Protein AF-K9V740-F1 (afdb_monomer)

Secondary structure (DSSP, 8-state):
-PPPPTTHHHHHHHHHHTTPEEEESSEEEEETTEEEEESEEEEEEETTTTEEEEEEEEE----SS-HHHHHHHHHHHHHHHHHHHHHH-TTEEEEEEEEHHHIIIIITSHHHHHHHHHHT-EEEEEETTTTEEEEEE-

Radius of gyration: 14.5 Å; Cα contacts (8 Å, |Δi|>4): 230; chains: 1; bounding box: 31×37×38 Å

Mean predicted aligned error: 3.29 Å

Sequence (138 aa):
MPAKDIYHDAVKNALIKDGWIITADPYPIKYEEIKLFADMAGEKTIAANKQEKQIVVEVKSFLSRSPMRDFETALGQYLIYKAFLSVEHPEQELYLAIIQKIYDDFFQKVAIQFILVKYQVSLIIVDLDKEEIIQWTS

Solvent-accessible surface area (backbone atoms only — not comparable to full-atom values): 7742 Å² total; per-residue (Å²): 131,82,82,77,51,93,53,44,65,43,53,52,47,10,41,44,73,74,60,35,46,77,77,33,77,64,25,78,47,66,50,94,94,49,75,49,70,40,56,25,26,33,38,36,73,41,84,94,74,71,46,74,46,40,37,36,38,37,63,52,76,66,80,60,99,44,57,65,60,47,44,56,51,51,51,53,52,50,54,54,51,50,55,40,33,58,73,77,39,66,78,48,47,64,30,43,33,33,45,44,69,55,41,68,76,49,48,66,39,67,75,46,43,52,50,33,64,76,68,62,53,22,36,34,30,26,40,75,93,75,29,35,69,76,46,76,49,111

Foldseek 3Di:
DDDDDPCLVLLVLQCVVVPKDWPDQFDWQDDDPDIDTARTKTWDQDPVPRDIQIETEHEDECPDPDSVVSVVVVVVVQLVSQVSCCPPPVRYHYEYEYEQVCCVVPCPDPVNVVVCVVSVHWYFYAHSVVSHTPDIDD

pLDDT: mean 95.13, std 6.94, range [62.0, 98.62]

Nearest PDB structures (foldseek):
  2inb-assembly1_A-2  TM=9.458E-01  e=7.270E-15  Nostoc punctiforme PCC 73102
  2okf-assembly1_B  TM=9.432E-01  e=1.594E-14  Trichormus variabilis
  2e87-assembly1_A  TM=3.949E-01  e=7.016E-02  Pyrococcus horikoshii OT3
  2bku-assembly2_C  TM=4.986E-01  e=1.248E+00  Canis lupus familiaris
  7l5e-assembly1_A  TM=4.172E-01  e=1.026E+00  Homo sapiens

Structure (mmCIF, N/CA/C/O backbone):
data_AF-K9V740-F1
#
_entry.id   AF-K9V740-F1
#
loop_
_atom_site.group_PDB
_atom_site.id
_atom_site.type_symbol
_atom_site.label_atom_id
_atom_site.label_alt_id
_atom_site.label_comp_id
_atom_site.label_asym_id
_atom_site.label_entity_id
_atom_site.label_seq_id
_atom_site.pdbx_PDB_ins_code
_atom_site.Cartn_x
_atom_site.Cartn_y
_atom_site.Cartn_z
_atom_site.occupancy
_atom_site.B_iso_or_equiv
_atom_site.auth_seq_id
_atom_site.auth_comp_id
_atom_site.auth_asym_id
_atom_site.auth_atom_id
_atom_site.pdbx_PDB_model_num
ATOM 1 N N . MET A 1 1 ? -4.958 -16.207 -12.480 1.00 62.00 1 MET A N 1
ATOM 2 C CA . MET A 1 1 ? -4.827 -14.944 -11.723 1.00 62.00 1 MET A CA 1
ATOM 3 C C . MET A 1 1 ? -4.012 -15.245 -10.475 1.00 62.00 1 MET A C 1
ATOM 5 O O . MET A 1 1 ? -4.137 -16.373 -10.001 1.00 62.00 1 MET A O 1
ATOM 9 N N . PRO A 1 2 ? -3.143 -14.333 -10.007 1.00 71.31 2 PRO A N 1
ATOM 10 C CA . PRO A 1 2 ? -2.424 -14.534 -8.753 1.00 71.31 2 PRO A CA 1
ATOM 11 C C . PRO A 1 2 ? -3.408 -14.728 -7.594 1.00 71.31 2 PRO A C 1
ATOM 13 O O . PRO A 1 2 ? -4.546 -14.260 -7.654 1.00 71.31 2 PRO A O 1
ATOM 16 N N . ALA A 1 3 ? -2.990 -15.482 -6.578 1.00 81.25 3 ALA A N 1
ATOM 17 C CA . ALA A 1 3 ? -3.779 -15.631 -5.364 1.00 81.25 3 ALA A CA 1
ATOM 18 C C . ALA A 1 3 ? -3.806 -14.289 -4.625 1.00 81.25 3 ALA A C 1
ATOM 20 O O . ALA A 1 3 ? -2.760 -13.661 -4.477 1.00 81.25 3 ALA A O 1
ATOM 21 N N . LYS A 1 4 ? -4.995 -13.874 -4.185 1.00 87.94 4 LYS A N 1
ATOM 22 C CA . LYS A 1 4 ? -5.179 -12.642 -3.416 1.00 87.94 4 LYS A CA 1
ATOM 23 C C . LYS A 1 4 ? -4.551 -12.780 -2.033 1.00 87.94 4 LYS A C 1
ATOM 25 O O . LYS A 1 4 ? -4.616 -13.857 -1.432 1.00 87.94 4 LYS A O 1
ATOM 30 N N . ASP A 1 5 ? -3.984 -11.689 -1.527 1.00 93.88 5 ASP A N 1
ATOM 31 C CA . ASP A 1 5 ? -3.634 -11.593 -0.112 1.00 93.88 5 ASP A CA 1
ATOM 32 C C . ASP A 1 5 ? -4.909 -11.707 0.746 1.00 93.88 5 ASP A C 1
ATOM 34 O O . ASP A 1 5 ? -6.006 -11.330 0.323 1.00 93.88 5 ASP A O 1
ATOM 38 N N . ILE A 1 6 ? -4.784 -12.252 1.957 1.00 94.81 6 ILE A N 1
ATOM 39 C CA . ILE A 1 6 ? -5.938 -12.501 2.827 1.00 94.81 6 ILE A CA 1
ATOM 40 C C . ILE A 1 6 ? -6.672 -11.218 3.238 1.00 94.81 6 ILE A C 1
ATOM 42 O O . ILE A 1 6 ? -7.840 -11.286 3.608 1.00 94.81 6 ILE A O 1
ATOM 46 N N . TYR A 1 7 ? -6.003 -10.062 3.181 1.00 96.81 7 TYR A N 1
ATOM 47 C CA . TYR A 1 7 ? -6.587 -8.766 3.527 1.00 96.81 7 TYR A CA 1
ATOM 48 C C . TYR A 1 7 ? -7.049 -7.965 2.307 1.00 96.81 7 TYR A C 1
ATOM 50 O O . TYR A 1 7 ? -7.456 -6.814 2.460 1.00 96.81 7 TYR A O 1
ATOM 58 N N . HIS A 1 8 ? -7.025 -8.558 1.108 1.00 97.62 8 HIS A N 1
ATOM 59 C CA . HIS A 1 8 ? -7.421 -7.893 -0.138 1.00 97.62 8 HIS A CA 1
ATOM 60 C C . HIS A 1 8 ? -8.792 -7.227 -0.037 1.00 97.62 8 HIS A C 1
ATOM 62 O O . HIS A 1 8 ? -8.927 -6.039 -0.325 1.00 97.62 8 HIS A O 1
ATOM 68 N N . ASP A 1 9 ? -9.808 -7.981 0.386 1.00 97.69 9 ASP A N 1
ATOM 69 C CA . ASP A 1 9 ? -11.185 -7.482 0.410 1.00 97.69 9 ASP A CA 1
ATOM 70 C C . ASP A 1 9 ? -11.374 -6.389 1.472 1.00 97.69 9 ASP A C 1
ATOM 72 O O . ASP A 1 9 ? -12.023 -5.384 1.195 1.00 97.69 9 ASP A O 1
ATOM 76 N N . ALA A 1 10 ? -10.719 -6.511 2.631 1.00 97.88 10 ALA A N 1
ATOM 77 C CA . ALA A 1 10 ? -10.747 -5.482 3.671 1.00 97.88 10 ALA A CA 1
ATOM 78 C C . ALA A 1 10 ? -10.123 -4.160 3.187 1.00 97.88 10 ALA A C 1
ATOM 80 O O . ALA A 1 10 ? -10.695 -3.088 3.383 1.00 97.88 10 ALA A O 1
ATOM 81 N N . VAL A 1 11 ? -8.977 -4.220 2.494 1.00 98.31 11 VAL A N 1
ATOM 82 C CA . VAL A 1 11 ? -8.340 -3.030 1.901 1.00 98.31 11 VAL A CA 1
ATOM 83 C C . VAL A 1 11 ? -9.219 -2.424 0.808 1.00 98.31 11 VAL A C 1
ATOM 85 O O . VAL A 1 11 ? -9.394 -1.205 0.754 1.00 98.31 11 VAL A O 1
ATOM 88 N N . LYS A 1 12 ? -9.813 -3.261 -0.046 1.00 98.44 12 LYS A N 1
ATOM 89 C CA . LYS A 1 12 ? -10.731 -2.816 -1.097 1.00 98.44 12 LYS A CA 1
ATOM 90 C C . LYS A 1 12 ? -11.944 -2.089 -0.515 1.00 98.44 12 LYS A C 1
ATOM 92 O O . LYS A 1 12 ? -12.301 -1.014 -0.996 1.00 98.44 12 LYS A O 1
ATOM 97 N N . ASN A 1 13 ? -12.555 -2.647 0.525 1.00 98.44 13 ASN A N 1
ATOM 98 C CA . ASN A 1 13 ? -13.689 -2.034 1.209 1.00 98.44 13 ASN A CA 1
ATOM 99 C C . ASN A 1 13 ? -13.289 -0.707 1.866 1.00 98.44 13 ASN A C 1
ATOM 101 O O . ASN A 1 13 ? -14.024 0.271 1.735 1.00 98.44 13 ASN A O 1
ATOM 105 N N .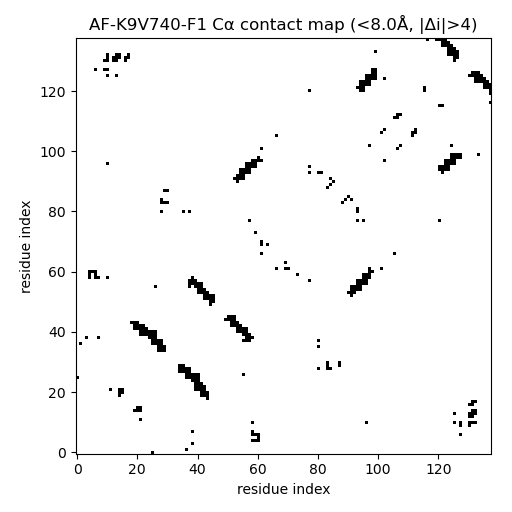 ALA A 1 14 ? -12.098 -0.634 2.468 1.00 98.50 14 ALA A N 1
ATOM 106 C CA . ALA A 1 14 ? -11.561 0.598 3.041 1.00 98.50 14 ALA A CA 1
ATOM 107 C C . ALA A 1 14 ? -11.375 1.711 1.999 1.00 98.50 14 ALA A C 1
ATOM 109 O O . ALA A 1 14 ? -11.759 2.855 2.245 1.00 98.50 14 ALA A O 1
ATOM 110 N N . LEU A 1 15 ? -10.859 1.378 0.812 1.00 98.31 15 LEU A N 1
ATOM 111 C CA . LEU A 1 15 ? -10.752 2.310 -0.315 1.00 98.31 15 LEU A CA 1
ATOM 112 C C . LEU A 1 15 ? -12.128 2.805 -0.776 1.00 98.31 15 LEU A C 1
ATOM 114 O O . LEU A 1 15 ? -12.337 4.011 -0.905 1.00 98.31 15 LEU A O 1
ATOM 118 N N . ILE A 1 16 ? -13.085 1.895 -0.971 1.00 98.31 16 ILE A N 1
ATOM 119 C CA . ILE A 1 16 ? -14.453 2.245 -1.387 1.00 98.31 16 ILE A CA 1
ATOM 120 C C . ILE A 1 16 ? -15.127 3.145 -0.345 1.00 98.31 16 ILE A C 1
ATOM 122 O O . ILE A 1 16 ? -15.778 4.127 -0.700 1.00 98.31 16 ILE A O 1
ATOM 126 N N . LYS A 1 17 ? -14.949 2.846 0.943 1.00 97.88 17 LYS A N 1
ATOM 127 C CA . LYS A 1 17 ? -15.502 3.625 2.056 1.00 97.88 17 LYS A CA 1
ATOM 128 C C . LYS A 1 17 ? -14.883 5.017 2.161 1.00 97.88 17 LYS A C 1
ATOM 130 O O . LYS A 1 17 ? -15.594 5.972 2.467 1.00 97.88 17 LYS A O 1
ATOM 135 N N . ASP A 1 18 ? -13.599 5.148 1.834 1.00 96.50 18 ASP A N 1
ATOM 136 C CA . ASP A 1 18 ? -12.939 6.444 1.665 1.00 96.50 18 ASP A CA 1
ATOM 137 C C . ASP A 1 18 ? -13.355 7.147 0.351 1.00 96.50 18 ASP A C 1
ATOM 139 O O . ASP A 1 18 ? -12.945 8.272 0.088 1.00 96.50 18 ASP A O 1
ATOM 143 N N . GLY A 1 19 ? -14.208 6.547 -0.483 1.00 95.88 19 GLY A N 1
ATOM 144 C CA . GLY A 1 19 ? -14.748 7.166 -1.697 1.00 95.88 19 GLY A CA 1
ATOM 145 C C . GLY A 1 19 ? -13.872 7.001 -2.939 1.00 95.88 19 GLY A C 1
ATOM 146 O O . GLY A 1 19 ? -13.998 7.791 -3.873 1.00 95.88 19 GLY A O 1
ATOM 147 N N . TRP A 1 20 ? -12.979 6.010 -2.956 1.00 97.44 20 TRP A N 1
ATOM 148 C CA . TRP A 1 20 ? -12.269 5.596 -4.166 1.00 97.44 20 TRP A CA 1
ATOM 149 C C . TRP A 1 20 ? -13.138 4.680 -5.026 1.00 97.44 20 TRP A C 1
ATOM 151 O O . TRP A 1 20 ? -13.862 3.819 -4.524 1.00 97.44 20 TRP A O 1
ATOM 161 N N . ILE A 1 21 ? -13.020 4.824 -6.342 1.00 97.69 21 ILE A N 1
ATOM 162 C CA . ILE A 1 21 ? -13.619 3.921 -7.323 1.00 97.69 21 ILE A CA 1
ATOM 163 C C . ILE A 1 21 ? -12.544 2.921 -7.741 1.00 97.69 21 ILE A C 1
ATOM 165 O O . ILE A 1 21 ? -11.492 3.319 -8.231 1.00 97.69 21 ILE A O 1
ATOM 169 N N . ILE A 1 22 ? -12.790 1.624 -7.551 1.00 98.19 22 ILE A N 1
ATOM 170 C CA . ILE A 1 22 ? -11.865 0.568 -7.986 1.00 98.19 22 ILE A CA 1
ATOM 171 C C . ILE A 1 22 ? -12.015 0.365 -9.494 1.00 98.19 22 ILE A C 1
ATOM 173 O O . ILE A 1 22 ? -13.080 -0.040 -9.962 1.00 98.19 22 ILE A O 1
ATOM 177 N N . THR A 1 23 ? -10.950 0.624 -10.248 1.00 97.62 23 THR A N 1
ATOM 178 C CA . THR A 1 23 ? -10.940 0.576 -11.718 1.00 97.62 23 THR A CA 1
ATOM 179 C C . THR A 1 23 ? -10.411 -0.753 -12.261 1.00 97.62 23 THR A C 1
ATOM 181 O O . THR A 1 23 ? -10.765 -1.149 -13.372 1.00 97.62 23 THR A O 1
ATOM 184 N N . ALA A 1 24 ? -9.616 -1.484 -11.472 1.00 97.38 24 ALA A N 1
ATOM 185 C CA . ALA A 1 24 ? -9.129 -2.825 -11.799 1.00 97.38 24 ALA A CA 1
ATOM 186 C C . ALA A 1 24 ? -8.814 -3.653 -10.540 1.00 97.38 24 ALA A C 1
ATOM 188 O O . ALA A 1 24 ? -8.335 -3.115 -9.547 1.00 97.38 24 ALA A O 1
ATOM 189 N N . ASP A 1 25 ? -9.066 -4.965 -10.601 1.00 96.44 25 ASP A N 1
ATOM 190 C CA . ASP A 1 25 ? -8.811 -5.962 -9.543 1.00 96.44 25 ASP A CA 1
ATOM 191 C C . ASP A 1 25 ? -8.763 -7.368 -10.199 1.00 96.44 25 ASP A C 1
ATOM 193 O O . ASP A 1 25 ? -9.825 -7.950 -10.456 1.00 96.44 25 ASP A O 1
ATOM 197 N N . PRO A 1 26 ? -7.578 -7.915 -10.556 1.00 96.69 26 PRO A N 1
ATOM 198 C CA . PRO A 1 26 ? -6.239 -7.333 -10.404 1.00 96.69 26 PRO A CA 1
ATOM 199 C C . PRO A 1 26 ? -5.895 -6.280 -11.467 1.00 96.69 26 PRO A C 1
ATOM 201 O O . PRO A 1 26 ? -6.445 -6.296 -12.572 1.00 96.69 26 PRO A O 1
ATOM 204 N N . TYR A 1 27 ? -4.924 -5.414 -11.167 1.00 97.25 27 TYR A N 1
ATO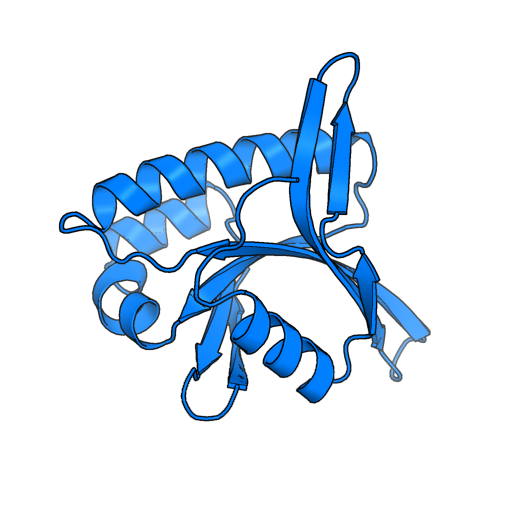M 205 C CA . TYR A 1 27 ? -4.411 -4.411 -12.105 1.00 97.25 27 TYR A CA 1
ATOM 206 C C . TYR A 1 27 ? -3.152 -4.908 -12.838 1.00 97.25 27 TYR A C 1
ATOM 208 O O . TYR A 1 27 ? -2.142 -5.197 -12.190 1.00 97.25 27 TYR A O 1
ATOM 216 N N . PRO A 1 28 ? -3.169 -5.042 -14.178 1.00 96.38 28 PRO A N 1
ATOM 217 C CA . PRO A 1 28 ? -1.993 -5.462 -14.930 1.00 96.38 28 PRO A CA 1
ATOM 218 C C . PRO A 1 28 ? -0.966 -4.326 -15.038 1.00 96.38 28 PRO A C 1
ATOM 220 O O . PRO A 1 28 ? -1.281 -3.253 -15.534 1.00 96.38 28 PRO A O 1
ATOM 223 N N . ILE A 1 29 ? 0.287 -4.610 -14.682 1.00 96.31 29 ILE A N 1
ATOM 224 C CA . ILE A 1 29 ? 1.437 -3.732 -14.936 1.00 96.31 29 ILE A CA 1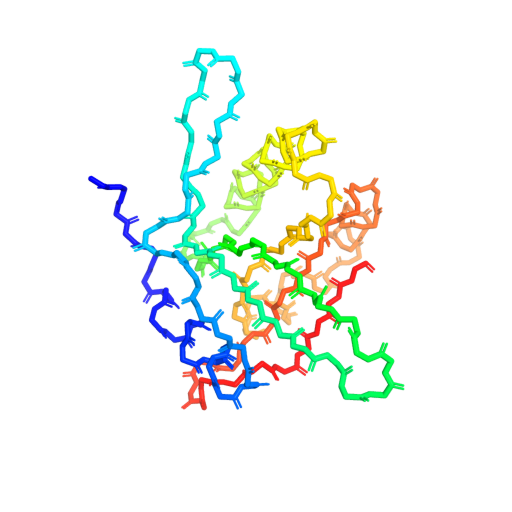
ATOM 225 C C . ILE A 1 29 ? 2.269 -4.388 -16.035 1.00 96.31 29 ILE A C 1
ATOM 227 O O . ILE A 1 29 ? 2.740 -5.515 -15.864 1.00 96.31 29 ILE A O 1
ATOM 231 N N . LYS A 1 30 ? 2.435 -3.724 -17.177 1.00 95.25 30 LYS A N 1
ATOM 232 C CA . LYS A 1 30 ? 3.180 -4.268 -18.318 1.00 95.25 30 LYS A CA 1
ATOM 233 C C . LYS A 1 30 ? 4.308 -3.321 -18.692 1.00 95.25 30 LYS A C 1
ATOM 235 O O . LYS A 1 30 ? 4.044 -2.147 -18.863 1.00 95.25 30 LYS A O 1
ATOM 240 N N . TYR A 1 31 ? 5.513 -3.848 -18.868 1.00 96.31 31 TYR A N 1
ATOM 241 C CA . TYR A 1 31 ? 6.639 -3.124 -19.448 1.00 96.31 31 TYR A CA 1
ATOM 242 C C . TYR A 1 31 ? 7.415 -4.082 -20.352 1.00 96.31 31 TYR A C 1
ATOM 244 O O . TYR A 1 31 ? 7.823 -5.155 -19.901 1.00 96.31 31 TYR A O 1
ATOM 252 N N . GLU A 1 32 ? 7.560 -3.721 -21.629 1.00 95.06 32 GLU A N 1
ATOM 253 C CA . GLU A 1 32 ? 8.142 -4.577 -22.673 1.00 95.06 32 GLU A CA 1
ATOM 254 C C . GLU A 1 32 ? 7.520 -5.998 -22.676 1.00 95.06 32 GLU A C 1
ATOM 256 O O . GLU A 1 32 ? 6.294 -6.155 -22.799 1.00 95.06 32 GLU A O 1
ATOM 261 N N . GLU A 1 33 ? 8.332 -7.051 -22.539 1.00 95.94 33 GLU A N 1
ATOM 262 C CA . GLU A 1 33 ? 7.901 -8.450 -22.481 1.00 95.94 33 GLU A CA 1
ATOM 263 C C . GLU A 1 33 ? 7.386 -8.898 -21.104 1.00 95.94 33 GLU A C 1
ATOM 265 O O . GLU A 1 33 ? 6.785 -9.972 -20.988 1.00 95.94 33 GLU A O 1
ATOM 270 N N . ILE A 1 34 ? 7.598 -8.097 -20.055 1.00 96.62 34 ILE A N 1
ATOM 271 C CA . ILE A 1 34 ? 7.246 -8.463 -18.685 1.00 96.62 34 ILE A CA 1
ATOM 272 C C . ILE A 1 34 ? 5.832 -7.986 -18.355 1.00 96.62 34 ILE A C 1
ATOM 274 O O . ILE A 1 34 ? 5.466 -6.823 -18.531 1.00 96.62 34 ILE A O 1
ATOM 278 N N . LYS A 1 35 ? 5.029 -8.907 -17.815 1.00 95.50 35 LYS A N 1
ATOM 279 C CA . LYS A 1 35 ? 3.686 -8.630 -17.305 1.00 95.50 35 LYS A CA 1
ATOM 280 C C . LYS A 1 35 ? 3.567 -9.071 -15.851 1.00 95.50 35 LYS A C 1
ATOM 282 O O . LYS A 1 35 ? 3.714 -10.251 -15.540 1.00 95.50 35 LYS A O 1
ATOM 287 N N . LEU A 1 36 ? 3.258 -8.114 -14.987 1.00 95.44 36 LEU A N 1
ATOM 288 C CA . LEU A 1 36 ? 3.021 -8.269 -13.556 1.00 95.44 36 LEU A CA 1
ATOM 289 C C . LEU A 1 36 ? 1.577 -7.863 -13.233 1.00 95.44 36 LEU A C 1
ATOM 291 O O . LEU A 1 36 ? 0.841 -7.378 -14.096 1.00 95.44 36 LEU A O 1
ATOM 295 N N . PHE A 1 37 ? 1.159 -8.099 -11.994 1.00 96.62 37 PHE A N 1
ATOM 296 C CA . PHE A 1 37 ? -0.180 -7.770 -11.524 1.00 96.62 37 PHE A CA 1
ATOM 297 C C . PHE A 1 37 ? -0.085 -7.222 -10.107 1.00 96.62 37 PHE A C 1
ATOM 299 O O . PHE A 1 37 ? 0.374 -7.946 -9.229 1.00 96.62 37 PHE A O 1
ATOM 306 N N . ALA A 1 38 ? -0.517 -5.979 -9.917 1.00 97.06 38 ALA A N 1
ATOM 307 C CA . ALA A 1 38 ? -0.830 -5.464 -8.593 1.00 97.06 38 ALA A CA 1
ATOM 308 C C . ALA A 1 38 ? -2.243 -5.905 -8.190 1.00 97.06 38 ALA A C 1
ATOM 310 O O . ALA A 1 38 ? -3.073 -6.228 -9.052 1.00 97.06 38 ALA A O 1
ATOM 311 N N . ASP A 1 39 ? -2.524 -5.898 -6.890 1.00 97.75 39 ASP A N 1
ATOM 312 C CA . ASP A 1 39 ? -3.825 -6.319 -6.367 1.00 97.75 39 ASP A CA 1
ATOM 313 C C . ASP A 1 39 ? -4.978 -5.470 -6.909 1.00 97.75 39 ASP A C 1
ATOM 315 O O . ASP A 1 39 ? -6.010 -6.021 -7.293 1.00 97.75 39 ASP A O 1
ATOM 319 N N . MET A 1 40 ? -4.821 -4.145 -6.991 1.00 97.38 40 MET A N 1
ATOM 320 C CA . MET A 1 40 ? -5.865 -3.280 -7.545 1.00 97.38 40 MET A CA 1
ATOM 321 C C . MET A 1 40 ? -5.361 -1.913 -8.010 1.00 97.38 40 MET A C 1
ATOM 323 O O . MET A 1 40 ? -4.265 -1.474 -7.664 1.00 97.38 40 MET A O 1
ATOM 327 N N . ALA A 1 41 ? -6.203 -1.230 -8.779 1.00 97.81 41 ALA A N 1
ATOM 328 C CA . ALA A 1 41 ? -6.079 0.190 -9.078 1.00 97.81 41 ALA A CA 1
ATOM 329 C C . ALA A 1 41 ? -7.379 0.912 -8.724 1.00 97.81 41 ALA A C 1
ATOM 331 O O . ALA A 1 41 ? -8.465 0.321 -8.759 1.00 97.81 41 ALA A O 1
ATOM 332 N N . GLY A 1 42 ? -7.267 2.192 -8.386 1.00 96.56 42 GLY A N 1
ATOM 333 C CA . GLY A 1 42 ? -8.419 3.018 -8.070 1.00 96.56 42 GLY A CA 1
ATOM 334 C C . GLY A 1 42 ? -8.219 4.481 -8.416 1.00 96.56 42 GLY A C 1
ATOM 335 O O . GLY A 1 42 ? -7.095 4.957 -8.573 1.00 96.56 42 GLY A O 1
ATOM 336 N N . GLU A 1 43 ? -9.330 5.196 -8.522 1.00 96.25 43 GLU A N 1
ATOM 337 C CA . GLU A 1 43 ? -9.353 6.622 -8.819 1.00 96.25 43 GLU A CA 1
ATOM 338 C C . GLU A 1 43 ? -10.272 7.389 -7.868 1.00 96.25 43 GLU A C 1
ATOM 340 O O . GLU A 1 43 ? -11.253 6.852 -7.342 1.00 96.25 43 GLU A O 1
ATOM 345 N N . LYS A 1 44 ? -9.942 8.658 -7.629 1.00 92.00 44 LYS A N 1
ATOM 346 C CA . LYS A 1 44 ? -10.753 9.566 -6.815 1.00 92.00 44 LYS A CA 1
ATOM 347 C C . LYS A 1 44 ? -10.600 10.998 -7.308 1.00 92.00 44 LYS A C 1
ATOM 349 O O . LYS A 1 44 ? -9.488 11.513 -7.434 1.00 92.00 44 LYS A O 1
ATOM 354 N N . THR A 1 45 ? -11.722 11.669 -7.554 1.00 86.31 45 THR A N 1
ATOM 355 C CA . THR A 1 45 ? -11.738 13.088 -7.930 1.00 86.31 45 THR A CA 1
ATOM 356 C C . THR A 1 45 ? -11.695 13.966 -6.683 1.00 86.31 45 THR A C 1
ATOM 358 O O . THR A 1 45 ? -12.569 13.886 -5.818 1.00 86.31 45 THR A O 1
ATOM 361 N N . ILE A 1 46 ? -10.711 14.861 -6.596 1.00 79.38 46 ILE A N 1
ATOM 362 C CA . ILE A 1 46 ? -10.620 15.827 -5.498 1.00 79.38 46 ILE A CA 1
ATOM 363 C C . ILE A 1 46 ? -11.449 17.070 -5.853 1.00 79.38 46 ILE A C 1
ATOM 365 O O . ILE A 1 46 ? -11.119 17.836 -6.760 1.00 79.38 46 ILE A O 1
ATOM 369 N N . ALA A 1 47 ? -12.547 17.288 -5.122 1.00 69.38 47 ALA A N 1
ATOM 370 C CA . ALA A 1 47 ? -13.530 18.337 -5.419 1.00 69.38 47 ALA A CA 1
ATOM 371 C C . ALA A 1 47 ? -12.951 19.766 -5.431 1.00 69.38 47 ALA A C 1
ATOM 373 O O . ALA A 1 47 ? -13.441 20.620 -6.166 1.00 69.38 47 ALA A O 1
ATOM 374 N N . ALA A 1 48 ? -11.900 20.025 -4.646 1.00 69.69 48 ALA A N 1
ATOM 375 C CA . ALA A 1 48 ? -11.307 21.356 -4.503 1.00 69.69 48 ALA A CA 1
ATOM 376 C C . ALA A 1 48 ? -10.589 21.855 -5.773 1.00 69.69 48 ALA A C 1
ATOM 378 O O . ALA A 1 48 ? -10.486 23.060 -5.981 1.00 69.69 48 ALA A O 1
ATOM 379 N N . ASN A 1 49 ? -10.102 20.950 -6.626 1.00 64.00 49 ASN A N 1
ATOM 380 C CA . ASN A 1 49 ? -9.300 21.289 -7.805 1.00 64.00 49 ASN A CA 1
ATOM 381 C C . ASN A 1 49 ? -9.679 20.494 -9.070 1.00 64.00 49 ASN A C 1
ATOM 383 O O . ASN A 1 49 ? -9.042 20.684 -10.103 1.00 64.00 49 ASN A O 1
ATOM 387 N N . LYS A 1 50 ? -10.710 19.633 -9.011 1.00 68.12 50 LYS A N 1
ATOM 388 C CA . LYS A 1 50 ? -11.108 18.701 -10.086 1.00 68.12 50 LYS A CA 1
ATOM 389 C C . LYS A 1 50 ? -9.943 17.851 -10.616 1.00 68.12 50 LYS A C 1
ATOM 391 O O . LYS A 1 50 ? -9.970 17.432 -11.768 1.00 68.12 50 LYS A O 1
ATOM 396 N N . GLN A 1 51 ? -8.920 17.610 -9.797 1.00 75.19 51 GLN A N 1
ATOM 397 C CA . GLN A 1 51 ? -7.841 16.703 -10.168 1.00 75.19 51 GLN A CA 1
ATOM 398 C C . GLN A 1 51 ? -8.267 15.271 -9.859 1.00 75.19 51 GLN A C 1
ATOM 400 O O . GLN A 1 51 ? -8.732 14.970 -8.756 1.00 75.19 51 GLN A O 1
ATOM 405 N N . GLU A 1 52 ? -8.118 14.404 -10.851 1.00 84.31 52 GLU A N 1
ATOM 406 C CA . GLU A 1 52 ? -8.259 12.964 -10.688 1.00 84.31 52 GLU A CA 1
ATOM 407 C C . GLU A 1 52 ? -6.947 12.416 -10.137 1.00 84.31 52 GLU A C 1
ATOM 409 O O . GLU A 1 52 ? -5.887 12.589 -10.737 1.00 84.31 52 GLU A O 1
ATOM 414 N N . LYS A 1 53 ? -7.016 11.789 -8.963 1.00 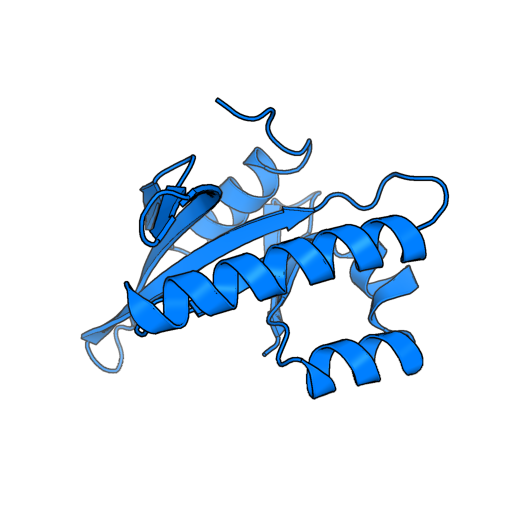92.31 53 LYS A N 1
ATOM 415 C CA . LYS A 1 53 ? -5.921 10.977 -8.446 1.00 92.31 53 LYS A CA 1
ATOM 416 C C . LYS A 1 53 ? -6.127 9.540 -8.880 1.00 92.31 53 LYS A C 1
ATOM 418 O O . LYS A 1 53 ? -7.215 9.007 -8.678 1.00 92.31 53 LYS A O 1
ATOM 423 N N . GLN A 1 54 ? -5.073 8.926 -9.401 1.00 96.12 54 GLN A N 1
ATOM 424 C CA . GLN A 1 54 ? -5.031 7.506 -9.725 1.00 96.12 54 GLN A CA 1
ATOM 425 C C . GLN A 1 54 ? -3.984 6.825 -8.851 1.00 96.12 54 GLN A C 1
ATOM 427 O O . GLN A 1 54 ? -2.875 7.338 -8.683 1.00 96.12 54 GLN A O 1
ATOM 432 N N . ILE A 1 55 ? -4.347 5.676 -8.291 1.00 97.81 55 ILE A N 1
ATOM 433 C CA . ILE A 1 55 ? -3.464 4.876 -7.450 1.00 97.81 55 ILE A CA 1
ATOM 434 C C . ILE A 1 55 ? -3.410 3.435 -7.928 1.00 97.81 55 ILE A C 1
ATOM 436 O O . ILE A 1 55 ? -4.395 2.883 -8.423 1.00 97.81 55 ILE A O 1
ATOM 440 N N . VAL A 1 56 ? -2.262 2.816 -7.694 1.00 98.38 56 VAL A N 1
ATOM 441 C CA . VAL A 1 56 ? -2.073 1.369 -7.740 1.00 98.38 56 VAL A CA 1
ATOM 442 C C . VAL A 1 56 ? -1.801 0.904 -6.319 1.00 98.38 56 VAL A C 1
ATOM 444 O O . VAL A 1 56 ? -1.032 1.534 -5.595 1.00 98.38 56 VAL A O 1
ATOM 447 N N . VAL A 1 57 ? -2.435 -0.185 -5.901 1.00 98.44 57 VAL A N 1
ATOM 448 C CA . VAL A 1 57 ? -2.339 -0.694 -4.533 1.00 98.44 57 VAL A CA 1
ATOM 449 C C . VAL A 1 57 ? -1.892 -2.145 -4.560 1.00 98.44 57 VAL A C 1
ATOM 451 O O . VAL A 1 57 ? -2.501 -2.983 -5.222 1.00 98.44 57 VAL A O 1
ATOM 454 N N . GLU A 1 58 ? -0.834 -2.424 -3.807 1.00 98.31 58 GLU A N 1
ATOM 455 C CA . GLU A 1 58 ? -0.361 -3.770 -3.499 1.00 98.31 58 GLU A CA 1
ATOM 456 C C . GLU A 1 58 ? -0.633 -4.070 -2.022 1.00 98.31 58 GLU A C 1
ATOM 458 O O . GLU A 1 58 ? -0.210 -3.316 -1.146 1.00 98.31 58 GLU A O 1
ATOM 463 N N . VAL A 1 59 ? -1.321 -5.167 -1.727 1.00 98.25 59 VAL A N 1
ATOM 464 C CA . VAL A 1 59 ? -1.739 -5.563 -0.381 1.00 98.25 59 VAL A CA 1
ATOM 465 C C . VAL A 1 59 ? -0.736 -6.550 0.203 1.00 98.25 59 VAL A C 1
ATOM 467 O O . VAL A 1 59 ? -0.353 -7.528 -0.438 1.00 98.25 59 VAL A O 1
ATOM 470 N N . LYS A 1 60 ? -0.307 -6.321 1.451 1.00 97.56 60 LYS A N 1
ATOM 471 C CA . LYS A 1 60 ? 0.581 -7.243 2.169 1.00 97.56 60 LYS A CA 1
ATOM 472 C C . LYS A 1 60 ? 0.127 -7.491 3.598 1.00 97.56 60 LYS A C 1
ATOM 474 O O . LYS A 1 60 ? 0.043 -6.575 4.415 1.00 97.56 60 LYS A O 1
ATOM 479 N N . SER A 1 61 ? -0.062 -8.766 3.923 1.00 95.25 61 SER A N 1
ATOM 480 C CA . SER A 1 61 ? -0.527 -9.209 5.240 1.00 95.25 61 SER A CA 1
ATOM 481 C C . SER A 1 61 ? 0.543 -9.371 6.321 1.00 95.25 61 SER A C 1
ATOM 483 O O . SER A 1 61 ? 0.199 -9.300 7.500 1.00 95.25 61 SER A O 1
ATOM 485 N N . PHE A 1 62 ? 1.819 -9.565 5.960 1.00 96.88 62 PHE A N 1
ATOM 486 C CA . PHE A 1 62 ? 2.938 -9.708 6.914 1.00 96.88 62 PHE A CA 1
ATOM 487 C C . PHE A 1 62 ? 2.711 -10.778 8.006 1.00 96.88 62 PHE A C 1
ATOM 489 O O . PHE A 1 62 ? 2.957 -10.555 9.192 1.00 96.88 62 PHE A O 1
ATOM 496 N N . LEU A 1 63 ? 2.209 -11.954 7.614 1.00 92.69 63 LEU A N 1
ATOM 497 C CA . LEU A 1 63 ? 1.835 -13.033 8.545 1.00 92.69 63 LEU A CA 1
ATOM 498 C C . LEU A 1 63 ? 2.958 -14.022 8.847 1.00 92.69 63 LEU A C 1
ATOM 500 O O . LEU A 1 63 ? 2.763 -14.943 9.648 1.00 92.69 63 LEU A O 1
ATOM 504 N N . SER A 1 64 ? 4.100 -13.920 8.164 1.00 93.31 64 SER A N 1
ATOM 505 C CA . SER A 1 64 ? 5.165 -14.887 8.378 1.00 93.31 64 SER A CA 1
ATOM 506 C C . SER A 1 64 ? 5.784 -14.713 9.767 1.00 93.31 64 SER A C 1
ATOM 508 O O . SER A 1 64 ? 5.605 -13.716 10.467 1.00 93.31 64 SER A O 1
ATOM 510 N N . ARG A 1 65 ? 6.599 -15.691 10.170 1.00 93.38 65 ARG A N 1
ATOM 511 C CA . ARG A 1 65 ? 7.378 -15.594 11.413 1.00 93.38 65 ARG A CA 1
ATOM 512 C C . ARG A 1 65 ? 8.467 -14.513 11.358 1.00 93.38 65 ARG A C 1
ATOM 514 O O . ARG A 1 65 ? 9.067 -14.230 12.390 1.00 93.38 65 ARG A O 1
ATOM 521 N N . SER A 1 66 ? 8.761 -13.954 10.182 1.00 96.44 66 SER A N 1
ATOM 522 C CA . SER A 1 66 ? 9.803 -12.948 9.979 1.00 96.44 66 SER A CA 1
ATOM 523 C C . SER A 1 66 ? 9.255 -11.760 9.182 1.00 96.44 66 SER A C 1
ATOM 525 O O . SER A 1 66 ? 9.368 -11.739 7.954 1.00 96.44 66 SER A O 1
ATOM 527 N N . PRO A 1 67 ? 8.742 -10.719 9.866 1.00 97.12 67 PRO A N 1
ATOM 528 C CA . PRO A 1 67 ? 8.304 -9.483 9.217 1.00 97.12 67 PRO A CA 1
ATOM 529 C C . PRO A 1 67 ? 9.375 -8.845 8.325 1.00 97.12 67 PRO A C 1
ATOM 531 O O . PRO A 1 67 ? 9.060 -8.249 7.302 1.00 97.12 67 PRO A O 1
ATOM 534 N N . MET A 1 68 ? 10.656 -9.016 8.674 1.00 97.94 68 MET A N 1
ATOM 535 C CA . MET A 1 68 ? 11.765 -8.537 7.849 1.00 97.94 68 MET A CA 1
ATOM 536 C C . MET A 1 68 ? 11.825 -9.247 6.493 1.00 97.94 68 MET A C 1
ATOM 538 O O . MET A 1 68 ? 12.043 -8.602 5.475 1.00 97.94 68 MET A O 1
ATOM 542 N N . ARG A 1 69 ? 11.593 -10.564 6.455 1.00 97.94 69 ARG A N 1
ATOM 543 C CA . ARG A 1 69 ? 11.609 -11.317 5.197 1.00 97.94 69 ARG A CA 1
ATOM 544 C C . ARG A 1 69 ? 10.434 -10.940 4.293 1.00 97.94 69 ARG A C 1
ATOM 546 O O . ARG A 1 69 ? 10.602 -10.813 3.078 1.00 97.94 69 ARG A O 1
ATOM 553 N N . ASP A 1 70 ? 9.265 -10.740 4.892 1.00 98.06 70 ASP A N 1
ATOM 554 C CA . ASP A 1 70 ? 8.087 -10.245 4.177 1.00 98.06 70 ASP A CA 1
ATOM 555 C C . ASP A 1 70 ? 8.354 -8.839 3.629 1.00 98.06 70 ASP A C 1
ATOM 557 O O . ASP A 1 70 ? 8.037 -8.556 2.475 1.00 98.06 70 ASP A O 1
ATOM 561 N N . PHE A 1 71 ? 9.031 -7.991 4.409 1.00 98.44 71 PHE A N 1
ATOM 562 C CA . PHE A 1 71 ? 9.403 -6.643 3.996 1.00 98.44 71 PHE A CA 1
ATOM 563 C C . PHE A 1 71 ? 10.408 -6.628 2.843 1.00 98.44 71 PHE A C 1
ATOM 565 O O . PHE A 1 71 ? 10.196 -5.897 1.885 1.00 98.44 71 PHE A O 1
ATOM 572 N N . GLU A 1 72 ? 11.461 -7.450 2.880 1.00 98.31 72 GLU A N 1
ATOM 573 C CA . GLU A 1 72 ? 12.406 -7.600 1.760 1.00 98.31 72 GLU A CA 1
ATOM 574 C C . GLU A 1 72 ? 11.677 -7.950 0.455 1.00 98.31 72 GLU A C 1
ATOM 576 O O . GLU A 1 72 ? 11.952 -7.376 -0.600 1.00 98.31 72 GLU A O 1
ATOM 581 N N . THR A 1 73 ? 10.718 -8.875 0.542 1.00 97.75 73 THR A N 1
ATOM 582 C CA . THR A 1 73 ? 9.928 -9.334 -0.606 1.00 97.75 73 THR A CA 1
ATOM 583 C C . THR A 1 73 ? 8.997 -8.230 -1.109 1.00 97.75 73 THR A C 1
ATOM 585 O O . THR A 1 73 ? 8.994 -7.921 -2.301 1.00 97.75 73 THR A O 1
ATOM 588 N N . ALA A 1 74 ? 8.246 -7.599 -0.202 1.00 98.00 74 ALA A N 1
ATOM 589 C CA . ALA A 1 74 ? 7.332 -6.508 -0.517 1.00 98.00 74 ALA A CA 1
ATOM 590 C C . ALA A 1 74 ? 8.066 -5.297 -1.106 1.00 98.00 74 ALA A C 1
ATOM 592 O O . ALA A 1 74 ? 7.614 -4.731 -2.097 1.00 98.00 74 ALA A O 1
ATOM 593 N N . LEU A 1 75 ? 9.223 -4.932 -0.548 1.00 98.56 75 LEU A N 1
ATOM 594 C CA . LEU A 1 75 ? 10.050 -3.833 -1.037 1.00 98.56 75 LEU A CA 1
ATOM 595 C C . LEU A 1 75 ? 10.581 -4.119 -2.444 1.00 98.56 75 LEU A C 1
ATOM 597 O O . LEU A 1 75 ? 10.516 -3.247 -3.305 1.00 98.56 75 LEU A O 1
ATOM 601 N N . GLY A 1 76 ? 11.075 -5.334 -2.698 1.00 98.38 76 GLY A N 1
ATOM 602 C CA . GLY A 1 76 ? 11.526 -5.732 -4.031 1.00 98.38 76 GLY A CA 1
ATOM 603 C C . GLY A 1 76 ? 10.407 -5.623 -5.070 1.00 98.38 76 GLY A C 1
ATOM 604 O O . GLY A 1 76 ? 10.597 -5.013 -6.120 1.00 98.38 76 GLY A O 1
ATOM 605 N N . GLN A 1 77 ? 9.222 -6.146 -4.748 1.00 97.75 77 GLN A N 1
ATOM 606 C CA . GLN A 1 77 ? 8.045 -6.053 -5.613 1.00 97.75 77 GLN A CA 1
ATOM 607 C C . GLN A 1 77 ? 7.620 -4.597 -5.846 1.00 97.75 77 GLN A C 1
ATOM 609 O O . GLN A 1 77 ? 7.448 -4.190 -6.994 1.00 97.75 77 GLN A O 1
ATOM 614 N N . TYR A 1 78 ? 7.531 -3.797 -4.780 1.00 98.31 78 TYR A N 1
ATOM 615 C CA . TYR A 1 78 ? 7.184 -2.379 -4.848 1.00 98.31 78 TYR A CA 1
ATOM 616 C C . TYR A 1 78 ? 8.140 -1.604 -5.760 1.00 98.31 78 TYR A C 1
ATOM 618 O O . TYR A 1 78 ? 7.698 -0.848 -6.621 1.00 98.31 78 TYR A O 1
ATOM 626 N N . LEU A 1 79 ? 9.453 -1.812 -5.619 1.00 98.50 79 LEU A N 1
ATOM 627 C CA . LEU A 1 79 ? 10.456 -1.130 -6.439 1.00 98.50 79 LEU A CA 1
ATOM 628 C C . LEU A 1 79 ? 10.357 -1.507 -7.922 1.00 98.50 79 LEU A C 1
ATOM 630 O O . LEU A 1 79 ? 10.494 -0.632 -8.775 1.00 98.50 79 LEU A O 1
ATOM 634 N N . ILE A 1 80 ? 10.080 -2.776 -8.237 1.00 98.31 80 ILE A N 1
ATOM 635 C CA . ILE A 1 80 ? 9.873 -3.225 -9.623 1.00 98.31 80 ILE A CA 1
ATOM 636 C C . ILE A 1 80 ? 8.606 -2.587 -10.206 1.00 98.31 80 ILE A C 1
ATOM 638 O O . ILE A 1 80 ? 8.634 -2.067 -11.319 1.00 98.31 80 ILE A O 1
ATOM 642 N N . TYR A 1 81 ? 7.506 -2.581 -9.451 1.00 98.12 81 TY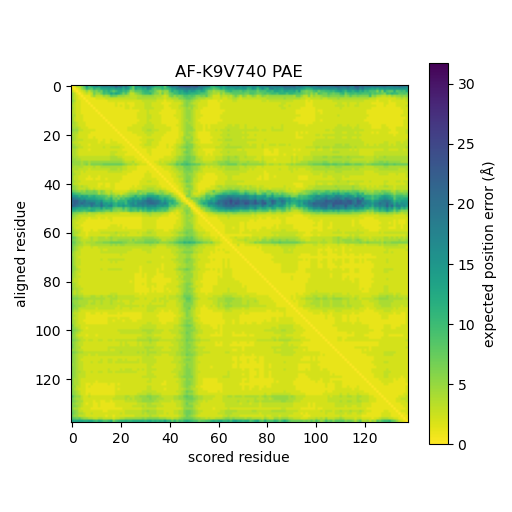R A N 1
ATOM 643 C CA . TYR A 1 81 ? 6.240 -1.996 -9.900 1.00 98.12 81 TYR A CA 1
ATOM 644 C C . TYR A 1 81 ? 6.380 -0.495 -10.121 1.00 98.12 81 TYR A C 1
ATOM 646 O O . TYR A 1 81 ? 6.002 0.005 -11.176 1.00 98.12 81 TYR A O 1
ATOM 654 N N . LYS A 1 82 ? 7.005 0.209 -9.172 1.00 97.81 82 LYS A N 1
ATOM 655 C CA . LYS A 1 82 ? 7.283 1.643 -9.272 1.00 97.81 82 LYS A CA 1
ATOM 656 C C . LYS A 1 82 ? 8.144 1.968 -10.491 1.00 97.81 82 LYS A C 1
ATOM 658 O O . LYS A 1 82 ? 7.871 2.952 -11.169 1.00 97.81 82 LYS A O 1
ATOM 663 N N . ALA A 1 83 ? 9.146 1.140 -10.800 1.00 97.94 83 ALA A N 1
ATOM 664 C CA . ALA A 1 83 ? 9.972 1.326 -11.989 1.00 97.94 83 ALA A CA 1
ATOM 665 C C . ALA A 1 83 ? 9.146 1.225 -13.284 1.00 97.94 83 ALA A C 1
ATOM 667 O O . ALA A 1 83 ? 9.244 2.109 -14.129 1.00 97.94 83 ALA A O 1
ATOM 668 N N . PHE A 1 84 ? 8.292 0.209 -13.424 1.00 98.12 84 PHE A N 1
ATOM 669 C CA . PHE A 1 84 ? 7.463 0.043 -14.627 1.00 98.12 84 PHE A CA 1
ATOM 670 C C . PHE A 1 84 ? 6.386 1.123 -14.751 1.00 98.12 84 PHE A C 1
ATOM 672 O O . PHE A 1 84 ? 6.225 1.710 -15.818 1.00 98.12 84 PHE A O 1
ATOM 679 N N . LEU A 1 85 ? 5.703 1.446 -13.649 1.00 97.44 85 LEU A N 1
ATOM 680 C CA . LEU A 1 85 ? 4.714 2.523 -13.624 1.00 97.44 85 LEU A CA 1
ATOM 681 C C . LEU A 1 85 ? 5.345 3.874 -13.967 1.00 97.44 85 LEU A C 1
ATOM 683 O O . LEU A 1 85 ? 4.743 4.642 -14.700 1.00 97.44 85 LEU A O 1
ATOM 687 N N . SER A 1 86 ? 6.584 4.144 -13.538 1.00 96.75 86 SER A N 1
ATOM 688 C CA . SER A 1 86 ? 7.255 5.413 -13.855 1.00 96.75 86 SER A CA 1
ATOM 689 C C . SER A 1 86 ? 7.488 5.655 -15.351 1.00 96.75 86 SER A C 1
ATOM 691 O O . SER A 1 86 ? 7.705 6.799 -15.745 1.00 96.75 86 SER A O 1
ATOM 693 N N . VAL A 1 87 ? 7.451 4.599 -16.171 1.00 95.94 87 VAL A N 1
ATOM 694 C CA . VAL A 1 87 ? 7.609 4.698 -17.627 1.00 95.94 87 VAL A CA 1
ATOM 695 C C . VAL A 1 87 ? 6.254 4.733 -18.329 1.00 95.94 87 VAL A C 1
ATOM 697 O O . VAL A 1 87 ? 6.035 5.591 -19.178 1.00 95.94 87 VAL A O 1
ATOM 700 N N . GLU A 1 88 ? 5.344 3.828 -17.966 1.00 94.25 88 GLU A N 1
ATOM 701 C CA . GLU A 1 88 ? 4.082 3.634 -18.697 1.00 94.25 88 GLU A CA 1
ATOM 702 C C . GLU A 1 88 ? 2.934 4.507 -18.177 1.00 94.25 88 GLU A C 1
ATOM 704 O O . GLU A 1 88 ? 2.082 4.935 -18.954 1.00 94.25 88 GLU A O 1
ATOM 709 N N . HIS A 1 89 ? 2.913 4.767 -16.868 1.00 94.75 89 HIS A N 1
ATOM 710 C CA . HIS A 1 89 ? 1.827 5.440 -16.148 1.00 94.75 89 HIS A CA 1
ATOM 711 C C . HIS A 1 89 ? 2.376 6.349 -15.028 1.00 94.75 89 HIS A C 1
ATOM 713 O O . HIS A 1 89 ? 2.088 6.121 -13.847 1.00 94.75 89 HIS A O 1
ATOM 719 N N . PRO A 1 90 ? 3.218 7.352 -15.351 1.00 94.62 90 PRO A N 1
ATOM 720 C CA . PRO A 1 90 ? 3.906 8.180 -14.354 1.00 94.62 90 PRO A CA 1
ATOM 721 C C . PRO A 1 90 ? 2.965 8.993 -13.450 1.00 94.62 90 PRO A C 1
ATOM 723 O O . PRO A 1 90 ? 3.385 9.475 -12.399 1.00 94.62 90 PRO A O 1
ATOM 726 N N . GLU A 1 91 ? 1.706 9.165 -13.849 1.00 93.62 91 GLU A N 1
ATOM 727 C CA . GLU A 1 91 ? 0.638 9.794 -13.074 1.00 93.62 91 GLU A CA 1
ATOM 728 C C . GLU A 1 91 ? 0.058 8.907 -11.962 1.00 93.62 91 GLU A C 1
ATOM 730 O O . GLU A 1 91 ? -0.599 9.426 -11.059 1.00 93.62 91 GLU A O 1
ATOM 735 N N . GLN A 1 92 ? 0.280 7.589 -12.016 1.00 95.19 92 GLN A N 1
ATOM 736 C CA . GLN A 1 92 ? -0.252 6.645 -11.039 1.00 95.19 92 GLN A CA 1
ATOM 737 C C . GLN A 1 92 ? 0.670 6.529 -9.826 1.00 95.19 92 GLN A C 1
ATOM 739 O O . GLN A 1 92 ? 1.825 6.108 -9.920 1.00 95.19 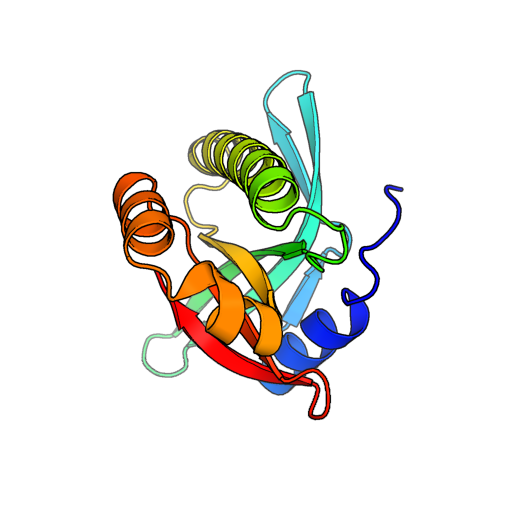92 GLN A O 1
ATOM 744 N N . GLU A 1 93 ? 0.140 6.850 -8.648 1.00 96.31 93 GLU A N 1
ATOM 745 C CA . GLU A 1 93 ? 0.870 6.698 -7.391 1.00 96.31 93 GLU A CA 1
ATOM 746 C C . GLU A 1 93 ? 0.750 5.247 -6.876 1.00 96.31 93 GLU A C 1
ATOM 748 O O . GLU A 1 93 ? -0.350 4.740 -6.651 1.00 96.31 93 GLU A O 1
ATOM 753 N N . LEU A 1 94 ? 1.881 4.563 -6.669 1.00 98.31 94 LEU A N 1
ATOM 754 C CA . LEU A 1 94 ? 1.908 3.211 -6.098 1.00 98.31 94 LEU A CA 1
ATOM 755 C C . LEU A 1 94 ? 1.918 3.263 -4.567 1.00 98.31 94 LEU A C 1
ATOM 757 O O . LEU A 1 94 ? 2.773 3.919 -3.977 1.00 98.31 94 LEU A O 1
ATOM 761 N N . TYR A 1 95 ? 1.045 2.485 -3.934 1.00 98.62 95 TYR A N 1
ATOM 762 C CA . TYR A 1 95 ? 0.983 2.321 -2.486 1.00 98.62 95 TYR A CA 1
ATOM 763 C C . TYR A 1 95 ? 1.093 0.854 -2.069 1.00 98.62 95 TYR A C 1
ATOM 765 O O . TYR A 1 95 ? 0.527 -0.040 -2.698 1.00 98.62 95 TYR A O 1
ATOM 773 N N . LEU A 1 96 ? 1.779 0.623 -0.950 1.00 98.38 96 LEU A N 1
ATOM 774 C CA . LEU A 1 96 ? 1.747 -0.642 -0.226 1.00 98.38 96 LEU A CA 1
ATOM 775 C C . LEU A 1 96 ? 0.693 -0.560 0.889 1.00 98.38 96 LEU A C 1
ATOM 777 O O . LEU A 1 96 ? 0.859 0.186 1.856 1.00 98.38 96 LEU A O 1
ATOM 781 N N . ALA A 1 97 ? -0.392 -1.318 0.769 1.00 98.56 97 ALA A N 1
ATOM 782 C CA . ALA A 1 97 ? -1.419 -1.408 1.795 1.00 98.56 97 ALA A CA 1
ATOM 783 C C . ALA A 1 97 ? -1.050 -2.453 2.852 1.00 98.56 97 ALA A C 1
ATOM 785 O O . ALA A 1 97 ? -0.784 -3.618 2.543 1.00 98.56 97 ALA A O 1
ATOM 786 N N . ILE A 1 98 ? -1.058 -2.021 4.111 1.00 98.38 98 ILE A N 1
ATOM 787 C CA . ILE A 1 98 ? -0.749 -2.836 5.284 1.00 98.38 98 ILE A CA 1
ATOM 788 C C . ILE A 1 98 ? -1.759 -2.572 6.398 1.00 98.38 98 ILE A C 1
ATOM 790 O O . ILE A 1 98 ? -2.414 -1.532 6.454 1.00 98.38 98 ILE A O 1
ATOM 794 N N . ILE A 1 99 ? -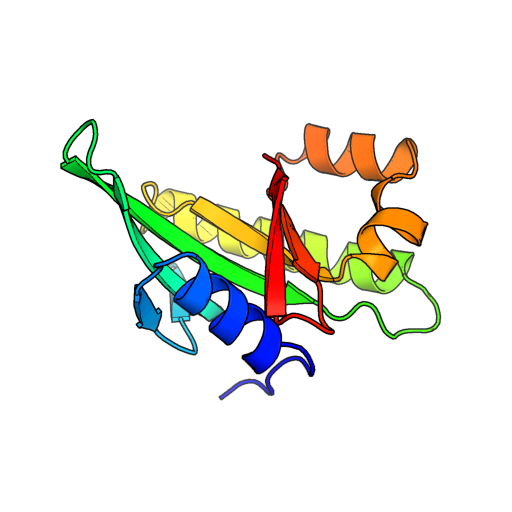1.863 -3.516 7.324 1.00 97.94 99 ILE A N 1
ATOM 795 C CA . ILE A 1 99 ? -2.785 -3.405 8.454 1.00 97.94 99 ILE A CA 1
ATOM 796 C C . ILE A 1 99 ? -2.161 -2.609 9.604 1.00 97.94 99 ILE A C 1
ATOM 798 O O . ILE A 1 99 ? -0.946 -2.645 9.809 1.00 97.94 99 ILE A O 1
ATOM 802 N N . GLN A 1 100 ? -2.990 -1.938 10.404 1.00 97.69 100 GLN A N 1
ATOM 803 C CA . GLN A 1 100 ? -2.535 -1.108 11.526 1.00 97.69 100 GLN A CA 1
ATOM 804 C C . GLN A 1 100 ? -1.572 -1.842 12.467 1.00 97.69 100 GLN A C 1
ATOM 806 O O . GLN A 1 100 ? -0.521 -1.318 12.820 1.00 97.69 100 GLN A O 1
ATOM 811 N N . LYS A 1 101 ? -1.880 -3.099 12.802 1.00 96.06 101 LYS A N 1
ATOM 812 C CA . LYS A 1 101 ? -1.059 -3.899 13.716 1.00 96.06 101 LYS A CA 1
ATOM 813 C C . LYS A 1 101 ? 0.401 -4.010 13.266 1.00 96.06 101 LYS A C 1
ATOM 815 O O . LYS A 1 101 ? 1.304 -3.790 14.065 1.00 96.06 101 LYS A O 1
ATOM 820 N N . ILE A 1 102 ? 0.651 -4.339 11.992 1.00 97.44 102 ILE A N 1
ATOM 821 C CA . ILE A 1 102 ? 2.033 -4.457 11.506 1.00 97.44 102 ILE A CA 1
ATOM 822 C C . ILE A 1 102 ? 2.699 -3.085 11.385 1.00 97.44 102 ILE A C 1
ATOM 824 O O . ILE A 1 102 ? 3.912 -2.970 11.580 1.00 97.44 102 ILE A O 1
ATOM 828 N N . TYR A 1 103 ? 1.920 -2.039 11.100 1.00 97.88 103 TYR A N 1
ATOM 829 C CA . TYR A 1 103 ? 2.437 -0.680 11.073 1.00 97.88 103 TYR A CA 1
ATOM 830 C C . TYR A 1 103 ? 3.028 -0.287 12.432 1.00 97.88 103 TYR A C 1
ATOM 832 O O . TYR A 1 103 ? 4.202 0.089 12.500 1.00 97.88 103 TYR A O 1
ATOM 840 N N . ASP A 1 104 ? 2.254 -0.478 13.500 1.00 96.88 104 ASP A N 1
ATOM 841 C CA . ASP A 1 104 ? 2.637 -0.143 14.873 1.00 96.88 104 ASP A CA 1
ATOM 842 C C . ASP A 1 104 ? 3.793 -1.024 15.384 1.00 96.88 104 ASP A C 1
ATOM 844 O O . ASP A 1 104 ? 4.760 -0.518 15.958 1.00 96.88 104 ASP A O 1
ATOM 848 N N . ASP A 1 105 ? 3.747 -2.336 15.119 1.00 96.69 105 ASP A N 1
ATOM 849 C CA . ASP A 1 105 ? 4.720 -3.301 15.653 1.00 96.69 105 ASP A CA 1
ATOM 850 C C . ASP A 1 105 ? 6.068 -3.304 14.904 1.00 96.69 105 ASP A C 1
ATOM 852 O O . ASP A 1 105 ? 7.125 -3.580 15.492 1.00 96.69 105 ASP A O 1
ATOM 856 N N . PHE A 1 106 ? 6.058 -3.047 13.590 1.00 98.12 106 PHE A N 1
ATOM 857 C CA . PHE A 1 106 ? 7.223 -3.222 12.715 1.00 98.12 106 PHE A CA 1
ATOM 858 C C . PHE A 1 106 ? 7.608 -1.957 11.951 1.00 98.12 106 PHE A C 1
ATOM 860 O O . PHE A 1 106 ? 8.775 -1.556 12.013 1.00 98.12 106 PHE A O 1
ATOM 867 N N . PHE A 1 107 ? 6.671 -1.312 11.253 1.00 98.06 107 PHE A N 1
ATOM 868 C CA . PHE A 1 107 ? 7.021 -0.187 10.385 1.00 98.06 107 PHE A CA 1
ATOM 869 C C . PHE A 1 107 ? 7.413 1.067 11.163 1.00 98.06 107 PHE A C 1
ATOM 871 O O . PHE A 1 107 ? 8.236 1.823 10.661 1.00 98.06 107 PHE A O 1
ATOM 878 N N . GLN A 1 108 ? 6.941 1.269 12.396 1.00 97.38 108 GLN A N 1
ATOM 879 C CA . GLN A 1 108 ? 7.381 2.378 13.260 1.00 97.38 108 GLN A CA 1
ATOM 880 C C . GLN A 1 108 ? 8.854 2.296 13.701 1.00 97.38 108 GLN A C 1
ATOM 882 O O . GLN A 1 108 ? 9.414 3.267 14.214 1.00 97.38 108 GLN A O 1
ATOM 887 N N . LYS A 1 109 ? 9.531 1.156 13.510 1.00 98.44 109 LYS A N 1
ATOM 888 C CA . LYS A 1 109 ? 10.950 1.026 13.869 1.00 98.44 109 LYS A CA 1
ATOM 889 C C . LYS A 1 109 ? 11.794 1.984 13.026 1.00 98.44 109 LYS A C 1
ATOM 891 O O . LYS A 1 109 ? 11.710 1.978 11.801 1.00 98.44 109 LYS A O 1
ATOM 896 N N . VAL A 1 110 ? 12.703 2.718 13.674 1.00 98.38 110 VAL A N 1
ATOM 897 C CA . VAL A 1 110 ? 13.582 3.725 13.039 1.00 98.38 110 VAL A CA 1
ATOM 898 C C . VAL A 1 110 ? 14.306 3.189 11.798 1.00 98.38 110 VAL A C 1
ATOM 900 O O . VAL A 1 110 ? 14.373 3.869 10.778 1.00 98.38 110 VAL A O 1
ATOM 903 N N . ALA A 1 111 ? 14.813 1.953 11.853 1.00 98.19 111 ALA A N 1
ATOM 904 C CA . ALA A 1 111 ? 15.494 1.334 10.716 1.00 98.19 111 ALA A CA 1
ATOM 905 C C . ALA A 1 111 ? 14.562 1.089 9.515 1.00 98.19 111 ALA A C 1
ATOM 907 O O . ALA A 1 111 ? 14.997 1.230 8.376 1.00 98.19 111 ALA A O 1
ATOM 908 N N . ILE A 1 112 ? 13.291 0.752 9.756 1.00 98.38 112 ILE A N 1
ATOM 909 C CA . ILE A 1 112 ? 12.304 0.539 8.691 1.00 98.38 112 ILE A CA 1
ATOM 910 C C . ILE A 1 112 ? 11.862 1.881 8.113 1.00 98.38 112 ILE A C 1
ATOM 912 O O . ILE A 1 112 ? 11.903 2.048 6.898 1.00 98.38 112 ILE A O 1
ATOM 916 N N . GLN A 1 113 ? 11.565 2.867 8.963 1.00 98.25 113 GLN A N 1
ATOM 917 C CA . GLN A 1 113 ? 11.259 4.238 8.533 1.00 98.25 113 GLN A CA 1
ATOM 918 C C . GLN A 1 113 ? 12.369 4.830 7.656 1.00 98.25 113 GLN A C 1
ATOM 920 O O . GLN A 1 113 ? 12.090 5.406 6.607 1.00 98.25 113 GLN A O 1
ATOM 925 N N . PHE A 1 114 ? 13.638 4.618 8.024 1.00 98.38 114 PHE A N 1
ATOM 926 C CA . PHE A 1 114 ? 14.772 5.028 7.196 1.00 98.38 114 PHE A CA 1
ATOM 927 C C . PHE A 1 114 ? 14.709 4.433 5.779 1.00 98.38 114 PHE A C 1
ATOM 929 O O . PHE A 1 114 ? 14.969 5.139 4.806 1.00 98.38 114 PHE A O 1
ATOM 936 N N . ILE A 1 115 ? 14.351 3.153 5.648 1.00 98.38 115 ILE A N 1
ATOM 937 C CA . ILE A 1 115 ? 14.226 2.485 4.347 1.00 98.38 115 ILE A CA 1
ATOM 938 C C . ILE A 1 115 ? 13.039 3.055 3.561 1.00 98.38 115 ILE A C 1
ATOM 940 O O . ILE A 1 115 ? 13.211 3.373 2.385 1.00 98.38 115 ILE A O 1
ATOM 944 N N . LEU A 1 116 ? 11.874 3.239 4.194 1.00 98.25 116 LEU A N 1
ATOM 945 C CA . LEU A 1 116 ? 10.697 3.824 3.535 1.00 98.25 116 LEU A CA 1
ATOM 946 C C . LEU A 1 116 ? 11.018 5.196 2.939 1.00 98.25 116 LEU A C 1
ATOM 948 O O . LEU A 1 116 ? 10.747 5.425 1.764 1.00 98.25 116 LEU A O 1
ATOM 952 N N . VAL A 1 117 ? 11.674 6.067 3.713 1.00 98.12 117 VAL A N 1
ATOM 953 C CA . VAL A 1 117 ? 12.089 7.403 3.260 1.00 98.12 117 VAL A CA 1
ATOM 954 C C . VAL A 1 117 ? 13.123 7.304 2.140 1.00 98.12 117 VAL A C 1
ATOM 956 O O . VAL A 1 117 ? 12.984 7.955 1.106 1.00 98.12 117 VAL A O 1
ATOM 959 N N . LYS A 1 118 ? 14.154 6.465 2.306 1.00 98.19 118 LYS A N 1
ATOM 960 C CA . LYS A 1 118 ? 15.231 6.312 1.316 1.00 98.19 118 LYS A CA 1
ATOM 961 C C . LYS A 1 118 ? 14.715 5.862 -0.052 1.0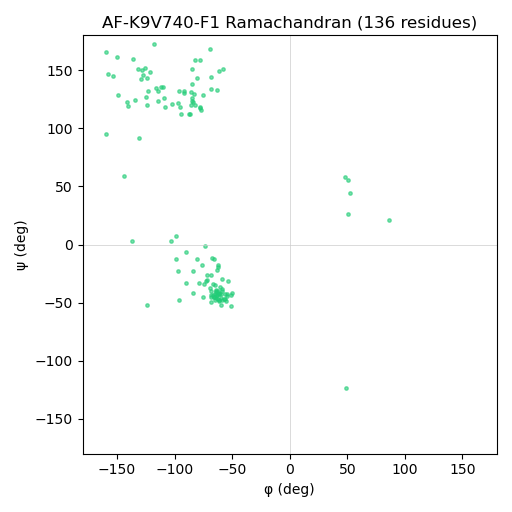0 98.19 118 LYS A C 1
ATOM 963 O O . LYS A 1 118 ? 15.243 6.307 -1.067 1.00 98.19 118 LYS A O 1
ATOM 968 N N . TYR A 1 119 ? 13.721 4.978 -0.074 1.00 97.94 119 TYR A N 1
ATOM 969 C CA . TYR A 1 119 ? 13.159 4.411 -1.302 1.00 97.94 119 TYR A CA 1
ATOM 970 C C . TYR A 1 119 ? 11.808 5.022 -1.705 1.00 97.94 119 TYR A C 1
ATOM 972 O O . TYR A 1 119 ? 11.236 4.612 -2.719 1.00 97.94 119 TYR A O 1
ATOM 980 N N . GLN A 1 120 ? 11.326 6.027 -0.960 1.00 97.50 120 GLN A N 1
ATOM 981 C CA . GLN A 1 120 ? 10.048 6.713 -1.188 1.00 97.50 120 GLN A CA 1
ATOM 982 C C . GLN A 1 120 ? 8.901 5.701 -1.342 1.00 97.50 120 GLN A C 1
ATOM 984 O O . GLN A 1 120 ? 8.247 5.603 -2.393 1.00 97.50 120 GLN A O 1
ATOM 989 N N . VAL A 1 121 ? 8.765 4.848 -0.327 1.00 98.38 121 VAL A N 1
ATOM 990 C CA . VAL A 1 121 ? 7.723 3.824 -0.257 1.00 98.38 121 VAL A CA 1
ATOM 991 C C . VAL A 1 121 ? 6.486 4.434 0.382 1.00 98.38 121 VAL A C 1
ATOM 993 O O . VAL A 1 121 ? 6.494 4.735 1.577 1.00 98.38 121 VAL A O 1
ATOM 996 N N . SER A 1 122 ? 5.425 4.574 -0.405 1.00 98.44 122 SER A N 1
ATOM 997 C CA . SER A 1 122 ? 4.149 5.083 0.073 1.00 98.44 122 SER A CA 1
ATOM 998 C C . SER A 1 122 ? 3.316 3.957 0.678 1.00 98.44 122 SER A C 1
ATOM 1000 O O . SER A 1 122 ? 3.268 2.850 0.134 1.00 98.44 122 SER A O 1
ATOM 1002 N N . LEU A 1 123 ? 2.661 4.227 1.809 1.00 98.56 123 LEU A N 1
ATOM 1003 C CA . LEU A 1 123 ? 1.852 3.250 2.540 1.00 98.56 123 LEU A CA 1
ATOM 1004 C C . LEU A 1 123 ? 0.401 3.706 2.680 1.00 98.56 123 LEU A C 1
ATOM 1006 O O . LEU A 1 123 ? 0.125 4.897 2.837 1.00 98.56 123 LEU A O 1
ATOM 1010 N N . ILE A 1 124 ? -0.498 2.725 2.708 1.00 98.44 124 ILE A N 1
ATOM 1011 C CA . ILE A 1 124 ? -1.876 2.864 3.189 1.00 98.44 124 ILE A CA 1
ATOM 1012 C C . ILE A 1 124 ? -1.998 1.996 4.434 1.00 98.44 124 ILE A C 1
ATOM 1014 O O . ILE A 1 124 ? -1.729 0.796 4.379 1.00 98.44 124 ILE A O 1
ATOM 1018 N N . ILE A 1 125 ? -2.399 2.595 5.551 1.00 98.56 125 ILE A N 1
ATOM 1019 C CA . ILE A 1 125 ? -2.596 1.889 6.813 1.00 98.56 125 ILE A CA 1
ATOM 1020 C C . ILE A 1 125 ? -4.094 1.668 7.018 1.00 98.56 125 ILE A C 1
ATOM 1022 O O . ILE A 1 125 ? -4.858 2.634 7.068 1.00 98.56 125 ILE A O 1
ATOM 1026 N N . VAL A 1 126 ? -4.502 0.404 7.145 1.00 98.44 126 VAL A N 1
ATOM 1027 C CA . VAL A 1 126 ? -5.912 -0.008 7.236 1.00 98.44 126 VAL A CA 1
ATOM 1028 C C . VAL A 1 126 ? -6.238 -0.615 8.604 1.00 98.44 126 VAL A C 1
ATOM 1030 O O . VAL A 1 126 ? -5.518 -1.486 9.101 1.00 98.44 126 VAL A O 1
ATOM 1033 N N . ASP A 1 127 ? -7.343 -0.164 9.200 1.00 97.88 127 ASP A N 1
ATOM 1034 C CA . ASP A 1 127 ? -8.021 -0.821 10.323 1.00 97.88 127 ASP A CA 1
ATOM 1035 C C . ASP A 1 127 ? -8.812 -2.012 9.765 1.00 97.88 127 ASP A C 1
ATOM 1037 O O . ASP A 1 127 ? -9.728 -1.821 8.962 1.00 97.88 127 ASP A O 1
ATOM 1041 N N . LEU A 1 128 ? -8.456 -3.239 10.155 1.00 95.31 128 LEU A N 1
ATOM 1042 C CA . LEU A 1 128 ? -9.145 -4.440 9.672 1.00 95.31 128 LEU A CA 1
ATOM 1043 C C . LEU A 1 128 ? -10.542 -4.617 10.266 1.00 95.31 128 LEU A C 1
ATOM 1045 O O . LEU A 1 128 ? -11.403 -5.178 9.597 1.00 95.31 128 LEU A O 1
ATOM 1049 N N . ASP A 1 129 ? -10.771 -4.173 11.501 1.00 95.00 129 ASP A N 1
ATOM 1050 C CA . ASP A 1 129 ? -12.048 -4.390 12.181 1.00 95.00 12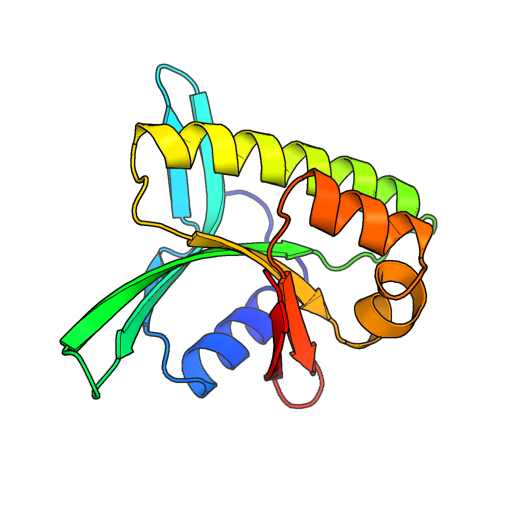9 ASP A CA 1
ATOM 1051 C C . ASP A 1 129 ? -13.127 -3.466 11.605 1.00 95.00 129 ASP A C 1
ATOM 1053 O O . ASP A 1 129 ? -14.302 -3.828 11.527 1.00 95.00 129 ASP A O 1
ATOM 1057 N N . LYS A 1 130 ? -12.727 -2.258 11.193 1.00 97.06 130 LYS A N 1
ATOM 1058 C CA . LYS A 1 130 ? -13.631 -1.252 10.613 1.00 97.06 130 LYS A CA 1
ATOM 1059 C C . LYS A 1 130 ? -13.614 -1.194 9.093 1.00 97.06 130 LYS A C 1
ATOM 1061 O O . LYS A 1 130 ? -14.477 -0.514 8.523 1.00 97.06 130 LYS A O 1
ATOM 1066 N N . GLU A 1 131 ? -12.626 -1.844 8.477 1.00 97.81 131 GLU A N 1
ATOM 1067 C CA . GLU A 1 131 ? -12.288 -1.716 7.060 1.00 97.81 131 GLU A CA 1
ATOM 1068 C C . GLU A 1 131 ? -12.210 -0.233 6.672 1.00 97.81 131 GLU A C 1
ATOM 1070 O O . GLU A 1 131 ? -12.968 0.268 5.844 1.00 97.81 131 GLU A O 1
ATOM 1075 N N . GLU A 1 132 ? -11.338 0.506 7.361 1.00 98.25 132 GLU A N 1
ATOM 1076 C CA . GLU A 1 132 ? -11.161 1.952 7.197 1.00 98.25 132 GLU A CA 1
ATOM 1077 C C . GLU A 1 132 ? -9.692 2.296 6.986 1.00 98.25 132 GLU A C 1
ATOM 1079 O O . GLU A 1 132 ? -8.802 1.723 7.617 1.00 98.25 132 GLU A O 1
ATOM 1084 N N . ILE A 1 133 ? -9.435 3.275 6.121 1.00 98.25 133 ILE A N 1
ATOM 1085 C CA . ILE A 1 133 ? -8.095 3.832 5.973 1.00 98.25 133 ILE A CA 1
ATOM 1086 C C . ILE A 1 133 ? -7.847 4.783 7.137 1.00 98.25 133 ILE A C 1
ATOM 1088 O O . ILE A 1 133 ? -8.535 5.789 7.292 1.00 98.25 133 ILE A O 1
ATOM 1092 N N . ILE A 1 134 ? -6.842 4.464 7.943 1.00 97.50 134 ILE A N 1
ATOM 1093 C CA . ILE A 1 134 ? -6.442 5.279 9.090 1.00 97.50 134 ILE A CA 1
ATOM 1094 C C . ILE A 1 134 ? -5.507 6.392 8.631 1.00 97.50 134 ILE A C 1
ATOM 1096 O O . ILE A 1 134 ? -5.592 7.525 9.102 1.00 97.50 134 ILE A O 1
ATOM 1100 N N . GLN A 1 135 ? -4.575 6.059 7.735 1.00 97.25 135 GLN A N 1
ATOM 1101 C CA . GLN A 1 135 ? -3.503 6.966 7.359 1.00 97.25 135 GLN A CA 1
ATOM 1102 C C . GLN A 1 135 ? -2.912 6.613 5.993 1.00 97.25 135 GLN A C 1
ATOM 1104 O O . GLN A 1 135 ? -2.790 5.445 5.626 1.00 97.25 135 GLN A O 1
ATOM 1109 N N . TRP A 1 136 ? -2.485 7.657 5.286 1.00 97.31 136 TRP A N 1
ATOM 1110 C CA . TRP A 1 136 ? -1.646 7.590 4.094 1.00 97.31 136 TRP A CA 1
ATOM 1111 C C . TRP A 1 136 ? -0.260 8.144 4.443 1.00 97.31 136 TRP A C 1
ATOM 1113 O O . TRP A 1 136 ? -0.169 9.182 5.102 1.00 97.31 136 TRP A O 1
ATOM 1123 N N . THR A 1 137 ? 0.819 7.485 4.017 1.00 94.50 137 THR A N 1
ATOM 1124 C CA . THR A 1 137 ? 2.191 8.017 4.133 1.00 94.50 137 THR A CA 1
ATOM 1125 C C . THR A 1 137 ? 2.889 7.988 2.785 1.00 94.50 137 THR A C 1
ATOM 1127 O O . THR A 1 137 ? 2.660 7.073 1.998 1.00 94.50 137 THR A O 1
ATOM 1130 N N . SER A 1 138 ? 3.749 8.965 2.507 1.00 85.19 138 SER A N 1
ATOM 1131 C CA . SER A 1 138 ? 4.553 9.060 1.280 1.00 85.19 138 SER A CA 1
ATOM 1132 C C . SER A 1 138 ? 5.921 9.650 1.582 1.00 85.19 138 SER A C 1
ATOM 1134 O O . SER A 1 138 ? 5.997 10.445 2.547 1.00 85.19 138 SER A O 1
#